Protein AF-A0A7K3B4X1-F1 (afdb_monomer)

Radius of gyration: 35.4 Å; Cα contacts (8 Å, |Δi|>4): 15; chains: 1; bounding box: 87×35×79 Å

Sequence (93 aa):
MPHLHRAIEDLEAETRRTDPRFAEGLRTGRPCAPREYRRRMGWFLQAVALAWILVGIVLPQGLLLAAGLVLAGIGTGVLSPRHDAVGRGRRRS

Foldseek 3Di:
DPVVVVVVVVVLVVCCVVPVPQSVCVVVVHRPDPPPVVVVVVVVVVVVVVVVVVCVVVVVVVVVVVVVVVVVVVVVVVPDPPPPDPDDDDDDD

Mean predicted aligned error: 17.93 Å

pLDDT: mean 72.25, std 11.79, range [52.22, 95.25]

Secondary structure (DSSP, 8-state):
--HHHHHHHHHHHHHHHH-HHHHHHHHTT----TTHHHHHHHHHHHHHHHHHHHHHHHHHHHHHHHHHHHHHHHHHHHS------S-------

Structure (mmCIF, N/CA/C/O backbone):
data_AF-A0A7K3B4X1-F1
#
_entry.id   AF-A0A7K3B4X1-F1
#
loop_
_atom_site.group_PDB
_atom_site.id
_atom_site.type_symbol
_atom_site.label_atom_id
_atom_site.label_alt_id
_atom_site.label_comp_id
_atom_site.label_asym_id
_atom_site.label_entity_id
_atom_site.label_seq_id
_atom_site.pdbx_PDB_ins_code
_atom_site.Cartn_x
_atom_site.Cartn_y
_atom_site.Cart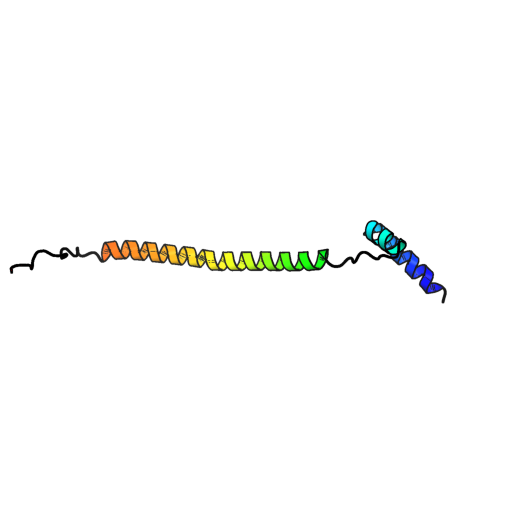n_z
_atom_site.occupancy
_atom_site.B_iso_or_equiv
_atom_site.auth_seq_id
_atom_site.auth_comp_id
_atom_site.auth_asym_id
_atom_site.auth_atom_id
_atom_site.pdbx_PDB_model_num
ATOM 1 N N . MET A 1 1 ? 21.230 19.476 -44.586 1.00 53.25 1 MET A N 1
ATOM 2 C CA . MET A 1 1 ? 21.559 19.433 -43.143 1.00 53.25 1 MET A CA 1
ATOM 3 C C . MET A 1 1 ? 22.042 18.023 -42.769 1.00 53.25 1 MET A C 1
ATOM 5 O O . MET A 1 1 ? 21.205 17.165 -42.531 1.00 53.25 1 MET A O 1
ATOM 9 N N . PRO A 1 2 ? 23.358 17.737 -42.799 1.00 67.94 2 PRO A N 1
ATOM 10 C CA . PRO A 1 2 ? 23.904 16.365 -42.742 1.00 67.94 2 PRO A CA 1
ATOM 11 C C . PRO A 1 2 ? 24.069 15.759 -41.331 1.00 67.94 2 PRO A C 1
ATOM 13 O O . PRO A 1 2 ? 24.207 14.550 -41.190 1.00 67.94 2 PRO A O 1
ATOM 16 N N . HIS A 1 3 ? 24.044 16.571 -40.275 1.00 69.38 3 HIS A N 1
ATOM 17 C CA . HIS A 1 3 ? 24.249 16.130 -38.884 1.00 69.38 3 HIS A CA 1
ATOM 18 C C . HIS A 1 3 ? 23.024 15.429 -38.276 1.00 69.38 3 HIS A C 1
ATOM 20 O O . HIS A 1 3 ? 23.169 14.608 -37.375 1.00 69.38 3 HIS A O 1
ATOM 26 N N . LEU A 1 4 ? 21.827 15.709 -38.802 1.00 74.88 4 LEU A N 1
ATOM 27 C CA . LEU A 1 4 ? 20.586 15.071 -38.363 1.00 74.88 4 LEU A CA 1
ATOM 28 C C . LEU A 1 4 ? 20.589 13.565 -38.654 1.00 74.88 4 LEU A C 1
ATOM 30 O O . LEU A 1 4 ? 20.052 12.790 -37.875 1.00 74.88 4 LEU A O 1
ATOM 34 N N . HIS A 1 5 ? 21.226 13.152 -39.751 1.00 74.88 5 HIS A N 1
ATOM 35 C CA . HIS A 1 5 ? 21.238 11.752 -40.157 1.00 74.88 5 HIS A CA 1
ATOM 36 C C . HIS A 1 5 ? 21.998 10.878 -39.154 1.00 74.88 5 HIS A C 1
ATOM 38 O O . HIS A 1 5 ? 21.448 9.897 -38.672 1.00 74.88 5 HIS A O 1
ATOM 44 N N . ARG A 1 6 ? 23.193 11.312 -38.728 1.00 80.38 6 ARG A N 1
ATOM 45 C CA . ARG A 1 6 ? 23.968 10.587 -37.707 1.00 80.38 6 ARG A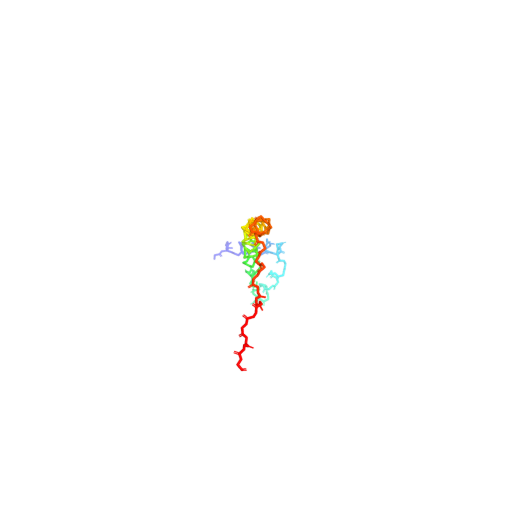 CA 1
ATOM 46 C C . ARG A 1 6 ? 23.267 10.535 -36.355 1.00 80.38 6 ARG A C 1
ATOM 48 O O . ARG A 1 6 ? 23.335 9.526 -35.671 1.00 80.38 6 ARG A O 1
ATOM 55 N N . ALA A 1 7 ? 22.591 11.618 -35.973 1.00 81.06 7 ALA A N 1
ATOM 56 C CA . ALA A 1 7 ? 21.843 11.654 -34.720 1.00 81.06 7 ALA A CA 1
ATOM 57 C C . ALA A 1 7 ? 20.672 10.658 -34.726 1.00 81.06 7 ALA A C 1
ATOM 59 O O . ALA A 1 7 ? 20.366 10.067 -33.696 1.00 81.06 7 ALA A O 1
ATOM 60 N N . ILE A 1 8 ? 20.034 10.458 -35.882 1.00 80.56 8 ILE A N 1
ATOM 61 C CA . ILE A 1 8 ? 18.974 9.459 -36.048 1.00 80.56 8 ILE A CA 1
ATOM 62 C C . ILE A 1 8 ? 19.558 8.041 -35.999 1.00 80.56 8 ILE A C 1
ATOM 64 O O . ILE A 1 8 ? 18.994 7.191 -35.316 1.00 80.56 8 ILE A O 1
ATOM 68 N N . GLU A 1 9 ? 20.692 7.798 -36.659 1.00 80.19 9 GLU A N 1
ATOM 69 C CA . GLU A 1 9 ? 21.368 6.491 -36.656 1.00 80.19 9 GLU A CA 1
ATOM 70 C C . GLU A 1 9 ? 21.798 6.056 -35.247 1.00 80.19 9 GLU A C 1
ATOM 72 O O . GLU A 1 9 ? 21.592 4.905 -34.861 1.00 80.19 9 GLU A O 1
ATOM 77 N N . ASP A 1 10 ? 22.339 6.982 -34.454 1.00 82.81 10 ASP A N 1
ATOM 78 C CA . ASP A 1 10 ? 22.784 6.700 -33.086 1.00 82.81 10 ASP A CA 1
ATOM 79 C C . ASP A 1 10 ? 21.590 6.419 -32.151 1.00 82.81 10 ASP A C 1
ATOM 81 O O . ASP A 1 10 ? 21.601 5.471 -31.361 1.00 82.81 10 ASP A O 1
ATOM 85 N N . LEU A 1 11 ? 20.490 7.169 -32.316 1.00 76.00 11 LEU A N 1
ATOM 86 C CA . LEU A 1 11 ? 19.238 6.903 -31.599 1.00 76.00 11 LEU A CA 1
ATOM 87 C C . LEU A 1 11 ? 18.656 5.529 -31.950 1.00 76.00 11 LEU A C 1
ATOM 89 O O . LEU A 1 11 ? 18.117 4.840 -31.082 1.00 76.00 11 LEU A O 1
ATOM 93 N N . GLU A 1 12 ? 18.734 5.131 -33.219 1.00 75.50 12 GLU A N 1
ATOM 94 C CA . GLU A 1 12 ? 18.239 3.840 -33.687 1.00 75.50 12 GLU A CA 1
ATOM 95 C C . GLU A 1 12 ? 19.069 2.682 -33.116 1.00 75.50 12 GLU A C 1
ATOM 97 O O . GLU A 1 12 ? 18.502 1.661 -32.716 1.00 75.50 12 GLU A O 1
ATOM 102 N N . ALA A 1 13 ? 20.390 2.849 -33.008 1.00 78.50 13 ALA A N 1
ATOM 103 C CA . ALA A 1 13 ? 21.284 1.854 -32.425 1.00 78.50 13 ALA A CA 1
ATOM 104 C C . ALA A 1 13 ? 20.980 1.606 -30.937 1.00 78.50 13 ALA A C 1
ATOM 106 O O . ALA A 1 13 ? 20.829 0.454 -30.515 1.00 78.50 13 ALA A O 1
ATOM 107 N N . GLU A 1 14 ? 20.805 2.673 -30.157 1.00 76.06 14 GLU A N 1
ATOM 108 C CA . GLU A 1 14 ? 20.482 2.569 -28.729 1.00 76.06 14 GLU A CA 1
ATOM 109 C C . GLU A 1 14 ? 19.069 2.007 -28.500 1.00 76.06 14 GLU A C 1
ATOM 111 O O . GLU A 1 14 ? 18.828 1.166 -27.625 1.00 76.06 14 GLU A O 1
ATOM 116 N N . THR A 1 15 ? 18.126 2.401 -29.357 1.00 70.19 15 THR A N 1
ATOM 117 C CA . THR A 1 15 ? 16.754 1.889 -29.342 1.00 70.19 15 THR A CA 1
ATOM 118 C C . THR A 1 15 ? 16.707 0.398 -29.666 1.00 70.19 15 THR A C 1
ATOM 120 O O . THR A 1 15 ? 16.028 -0.356 -28.977 1.00 70.19 15 THR A O 1
ATOM 123 N N . ARG A 1 16 ? 17.468 -0.059 -30.665 1.00 69.94 16 ARG A N 1
ATOM 124 C CA . ARG A 1 16 ? 17.572 -1.478 -31.038 1.00 69.94 16 ARG A CA 1
ATOM 125 C C . ARG A 1 16 ? 18.172 -2.325 -29.917 1.00 69.94 16 ARG A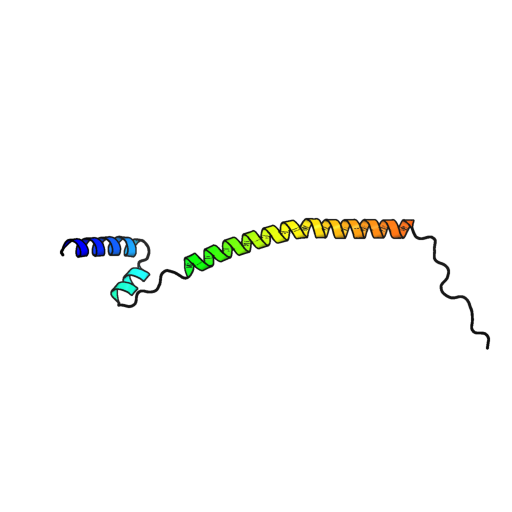 C 1
ATOM 127 O O . ARG A 1 16 ? 17.797 -3.486 -29.765 1.00 69.94 16 ARG A O 1
ATOM 134 N N . ARG A 1 17 ? 19.078 -1.744 -29.128 1.00 73.06 17 ARG A N 1
ATOM 135 C CA . ARG A 1 17 ? 19.691 -2.390 -27.963 1.00 73.06 17 ARG A CA 1
ATOM 136 C C . ARG A 1 17 ? 18.725 -2.507 -26.781 1.00 73.06 17 ARG A C 1
ATOM 138 O O . ARG A 1 17 ? 18.763 -3.507 -26.071 1.00 73.06 17 ARG A O 1
ATOM 145 N N . THR A 1 18 ? 17.862 -1.511 -26.592 1.00 70.94 18 THR A N 1
ATOM 146 C CA . THR A 1 18 ? 16.909 -1.450 -25.471 1.00 70.94 18 THR A CA 1
ATOM 147 C C . THR A 1 18 ? 15.591 -2.175 -25.771 1.00 70.94 18 THR A C 1
ATOM 149 O O . THR A 1 18 ? 15.027 -2.818 -24.888 1.00 70.94 18 THR A O 1
ATOM 152 N N . ASP A 1 19 ? 15.101 -2.096 -27.009 1.00 65.88 19 ASP A N 1
ATOM 153 C CA . ASP A 1 19 ? 13.885 -2.763 -27.479 1.00 65.88 19 ASP A CA 1
ATOM 154 C C . ASP A 1 19 ? 13.993 -3.118 -28.981 1.00 65.88 19 ASP A C 1
ATOM 156 O O . ASP A 1 19 ? 13.613 -2.330 -29.860 1.00 65.88 19 ASP A O 1
ATOM 160 N N . PRO A 1 20 ? 14.484 -4.327 -29.312 1.00 66.88 20 PRO A N 1
ATOM 161 C CA . PRO A 1 20 ? 14.668 -4.744 -30.701 1.00 66.88 20 PRO A CA 1
ATOM 162 C C . PRO A 1 20 ? 13.346 -4.852 -31.478 1.00 66.88 20 PRO A C 1
ATOM 164 O O . PRO A 1 20 ? 13.348 -4.753 -32.704 1.00 66.88 20 PRO A O 1
ATOM 167 N N . ARG A 1 21 ? 12.202 -5.022 -30.797 1.00 66.06 21 ARG A N 1
ATOM 168 C CA . ARG A 1 21 ? 10.888 -5.116 -31.455 1.00 66.06 21 A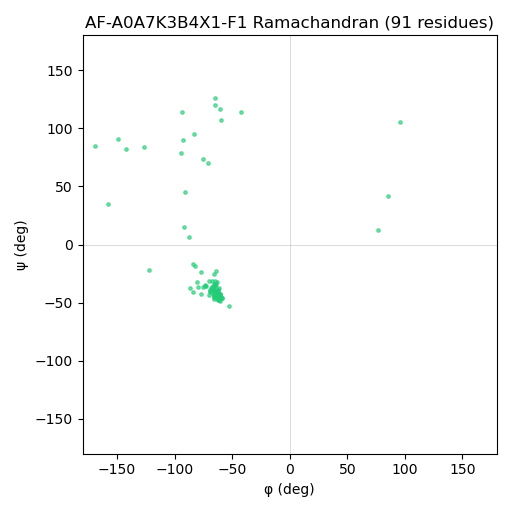RG A CA 1
ATOM 169 C C . ARG A 1 21 ? 10.344 -3.749 -31.848 1.00 66.06 21 ARG A C 1
ATOM 171 O O . ARG A 1 21 ? 9.723 -3.625 -32.902 1.00 66.06 21 ARG A O 1
ATOM 178 N N . PHE A 1 22 ? 10.585 -2.727 -31.031 1.00 64.06 22 PHE A N 1
ATOM 179 C CA . PHE A 1 22 ? 10.223 -1.351 -31.365 1.00 64.06 22 PHE A CA 1
ATOM 180 C C . PHE A 1 22 ? 11.024 -0.831 -32.570 1.00 64.06 22 PHE A C 1
ATOM 182 O O . PHE A 1 22 ? 10.447 -0.205 -33.463 1.00 64.06 22 PHE A O 1
ATOM 189 N N . ALA A 1 23 ? 12.316 -1.173 -32.646 1.00 68.81 23 ALA A N 1
ATOM 190 C CA . ALA A 1 23 ? 13.166 -0.851 -33.793 1.00 68.81 23 ALA A CA 1
ATOM 191 C C . ALA A 1 23 ? 12.650 -1.478 -35.106 1.00 68.81 23 ALA A C 1
ATOM 193 O O . ALA A 1 23 ? 12.573 -0.792 -36.124 1.00 68.81 23 ALA A O 1
ATOM 194 N N . GLU A 1 24 ? 12.213 -2.743 -35.087 1.00 68.69 24 GLU A N 1
ATOM 195 C CA . GLU A 1 24 ? 11.664 -3.390 -36.291 1.00 68.69 24 GLU A CA 1
ATOM 196 C C . GLU A 1 24 ? 10.295 -2.809 -36.706 1.00 68.69 24 GLU A C 1
ATOM 198 O O . GLU A 1 24 ? 9.991 -2.706 -37.898 1.00 68.69 24 GLU A O 1
ATOM 203 N N . GLY A 1 25 ? 9.485 -2.343 -35.745 1.00 67.88 25 GLY A N 1
ATOM 204 C CA . GLY A 1 25 ? 8.233 -1.618 -36.012 1.00 67.88 25 GLY A CA 1
ATOM 205 C C . GLY A 1 25 ? 8.454 -0.248 -36.668 1.00 67.88 25 GLY A C 1
ATOM 206 O O . GLY A 1 25 ? 7.781 0.107 -37.636 1.00 67.88 25 GLY A O 1
ATOM 207 N N . LEU A 1 26 ? 9.449 0.509 -36.197 1.00 64.94 26 LEU A N 1
ATOM 208 C CA . LEU A 1 26 ? 9.879 1.759 -36.837 1.00 64.94 26 LEU A CA 1
ATOM 209 C C . LEU A 1 26 ? 10.333 1.525 -38.284 1.00 64.94 26 LEU A C 1
ATOM 211 O O . LEU A 1 26 ? 9.891 2.235 -39.188 1.00 64.94 26 LEU A O 1
ATOM 215 N N . ARG A 1 27 ? 11.155 0.494 -38.512 1.00 69.12 27 ARG A N 1
ATOM 216 C CA . ARG A 1 27 ? 11.713 0.161 -39.832 1.00 69.12 27 ARG A CA 1
ATOM 217 C C . ARG A 1 27 ? 10.649 -0.260 -40.850 1.00 69.12 27 ARG A C 1
ATOM 219 O O . ARG A 1 27 ? 10.792 -0.000 -42.040 1.00 69.12 27 ARG A O 1
ATOM 226 N N . THR A 1 28 ? 9.567 -0.879 -40.385 1.00 75.50 28 THR A N 1
ATOM 227 C CA . THR A 1 28 ? 8.424 -1.299 -41.216 1.00 75.50 28 THR A CA 1
ATOM 228 C C . THR A 1 28 ? 7.357 -0.207 -41.386 1.00 75.50 28 THR A C 1
ATOM 230 O O . THR A 1 28 ? 6.313 -0.452 -41.991 1.00 75.50 28 THR A O 1
ATOM 233 N N . GLY A 1 29 ? 7.608 1.015 -40.895 1.00 64.81 29 GLY A N 1
ATOM 234 C CA . GLY A 1 29 ? 6.703 2.159 -41.051 1.00 64.81 29 GLY A CA 1
ATOM 235 C C . GLY A 1 29 ? 5.485 2.129 -40.123 1.00 64.81 29 GLY A C 1
ATOM 236 O O . GLY A 1 29 ? 4.551 2.911 -40.302 1.00 64.81 29 GLY A O 1
ATOM 237 N N . ARG A 1 30 ? 5.479 1.247 -39.117 1.00 60.31 30 ARG A N 1
ATOM 238 C CA . ARG A 1 30 ? 4.454 1.188 -38.070 1.00 60.31 30 ARG A CA 1
ATOM 239 C C . ARG A 1 30 ? 5.120 1.228 -36.696 1.00 60.31 30 ARG A C 1
ATOM 241 O O . ARG A 1 30 ? 5.330 0.173 -36.097 1.00 60.31 30 ARG A O 1
ATOM 248 N N . PRO A 1 31 ? 5.441 2.421 -36.162 1.00 58.91 31 PRO A N 1
ATOM 249 C CA . PRO A 1 31 ? 5.961 2.521 -34.807 1.00 58.91 31 PRO A CA 1
ATOM 250 C C . PRO A 1 31 ? 4.927 1.954 -33.824 1.00 58.91 31 PRO A C 1
ATOM 252 O O . PRO A 1 31 ? 3.886 2.563 -33.577 1.00 58.91 31 PRO A O 1
ATOM 255 N N . CYS A 1 32 ? 5.194 0.774 -33.263 1.00 58.38 32 CYS A N 1
ATOM 256 C CA . CYS A 1 32 ? 4.415 0.251 -32.144 1.00 58.38 32 CYS A CA 1
ATOM 257 C C . CYS A 1 32 ? 4.627 1.176 -30.937 1.00 58.38 32 CYS A C 1
ATOM 259 O O . CYS A 1 32 ? 5.753 1.382 -30.502 1.00 58.38 32 CYS A O 1
ATOM 261 N N . ALA A 1 33 ? 3.565 1.783 -30.406 1.00 57.25 33 ALA A N 1
ATOM 262 C CA . ALA A 1 33 ? 3.682 2.808 -29.370 1.00 57.25 33 ALA A CA 1
ATOM 263 C C . ALA A 1 33 ? 4.264 2.250 -28.043 1.00 57.25 33 ALA A C 1
ATOM 265 O O . ALA A 1 33 ? 3.675 1.341 -27.457 1.00 57.25 33 ALA A O 1
ATOM 266 N N . PRO A 1 34 ? 5.344 2.831 -27.477 1.00 59.09 34 PRO A N 1
ATOM 267 C CA . PRO A 1 34 ? 5.995 2.319 -26.268 1.00 59.09 34 PRO A CA 1
ATOM 268 C C . PRO A 1 34 ? 5.400 2.943 -24.991 1.00 59.09 34 PRO A C 1
ATOM 270 O O . PRO A 1 34 ? 6.124 3.444 -24.131 1.00 59.09 34 PRO A O 1
ATOM 273 N N . ARG A 1 35 ? 4.066 3.030 -24.872 1.00 56.78 35 ARG A N 1
ATOM 274 C CA . ARG A 1 35 ? 3.426 3.881 -23.839 1.00 56.78 35 ARG A CA 1
ATOM 275 C C . ARG A 1 35 ? 2.485 3.184 -22.866 1.00 56.78 35 ARG A C 1
ATOM 277 O O . ARG A 1 35 ? 2.304 3.682 -21.755 1.00 56.78 35 ARG A O 1
ATOM 284 N N . GLU A 1 36 ? 1.929 2.031 -23.199 1.00 54.19 36 GLU A N 1
ATOM 285 C CA . GLU A 1 36 ? 0.906 1.423 -22.337 1.00 54.19 36 GLU A CA 1
ATOM 286 C C . GLU A 1 36 ? 1.467 0.629 -21.152 1.00 54.19 36 GLU A C 1
ATOM 288 O O . GLU A 1 36 ? 0.778 0.473 -20.142 1.00 54.19 36 GLU A O 1
ATOM 293 N N . TYR A 1 37 ? 2.745 0.239 -21.189 1.00 52.22 37 TYR A N 1
ATOM 294 C CA . TYR A 1 37 ? 3.366 -0.526 -20.102 1.00 52.22 37 TYR A CA 1
ATOM 295 C C . TYR A 1 37 ? 3.738 0.317 -18.875 1.00 52.22 37 TYR A C 1
ATOM 297 O O . TYR A 1 37 ? 3.468 -0.086 -17.743 1.00 52.22 37 TYR A O 1
ATOM 305 N N . ARG A 1 38 ? 4.301 1.520 -19.056 1.00 55.94 38 ARG A N 1
ATOM 306 C CA . ARG A 1 38 ? 4.706 2.360 -17.909 1.00 55.94 38 ARG A CA 1
ATOM 307 C C . ARG A 1 38 ? 3.517 2.967 -17.169 1.00 55.94 38 ARG A C 1
ATOM 309 O O . ARG A 1 38 ? 3.546 3.073 -15.945 1.00 55.94 38 ARG A O 1
ATOM 316 N N . ARG A 1 39 ? 2.456 3.343 -17.889 1.00 56.78 39 ARG A N 1
ATOM 317 C CA . ARG A 1 39 ? 1.299 4.020 -17.286 1.00 56.78 39 ARG A CA 1
ATOM 318 C C . ARG A 1 39 ? 0.429 3.066 -16.464 1.00 56.78 39 ARG A C 1
ATOM 320 O O . ARG A 1 39 ? -0.058 3.470 -15.412 1.00 56.78 39 ARG A O 1
ATOM 327 N N . ARG A 1 40 ? 0.300 1.796 -16.879 1.00 60.03 40 ARG A N 1
ATOM 328 C CA . ARG A 1 40 ? -0.335 0.759 -16.048 1.00 60.03 40 ARG A CA 1
ATOM 329 C C . ARG A 1 40 ? 0.476 0.472 -14.793 1.00 60.03 40 ARG A C 1
ATOM 331 O O . ARG A 1 40 ? -0.103 0.429 -13.716 1.00 60.03 40 ARG A O 1
ATOM 338 N N . MET A 1 41 ? 1.797 0.332 -14.907 1.00 61.34 41 MET A N 1
ATOM 339 C CA . MET A 1 41 ? 2.628 -0.025 -13.754 1.00 61.34 41 MET A CA 1
ATOM 340 C C . MET A 1 41 ? 2.627 1.057 -12.659 1.00 61.34 41 MET A C 1
ATOM 342 O O . MET A 1 41 ? 2.586 0.726 -11.478 1.00 61.34 41 MET A O 1
ATOM 346 N N . GLY A 1 42 ? 2.560 2.342 -13.032 1.00 65.75 42 GLY A N 1
ATOM 347 C CA . GLY A 1 42 ? 2.371 3.437 -12.069 1.00 65.75 42 GLY A CA 1
ATOM 348 C C . GLY A 1 42 ? 1.012 3.401 -11.354 1.00 65.75 42 GLY A C 1
ATOM 349 O O . GLY A 1 42 ? 0.947 3.620 -10.147 1.00 65.75 42 GLY A O 1
ATOM 350 N N . TRP A 1 43 ? -0.067 3.061 -12.067 1.00 72.69 43 TRP A N 1
ATOM 351 C CA . TRP A 1 43 ? -1.392 2.869 -11.460 1.00 72.69 43 TRP A CA 1
ATOM 352 C C . TRP A 1 43 ? -1.443 1.657 -10.526 1.00 72.69 43 TRP A C 1
ATOM 354 O O . TRP A 1 43 ? -2.089 1.725 -9.484 1.00 72.69 43 TRP A O 1
ATOM 364 N N . PHE A 1 44 ? -0.734 0.574 -10.855 1.00 81.44 44 PHE A N 1
ATOM 365 C CA . PHE A 1 44 ? -0.641 -0.602 -9.988 1.00 81.44 44 PHE A CA 1
ATOM 366 C C . PHE A 1 44 ? 0.012 -0.279 -8.648 1.00 81.44 44 PHE A C 1
ATOM 368 O O . PHE A 1 44 ? -0.515 -0.671 -7.611 1.00 81.44 44 PHE A O 1
ATOM 375 N N . LEU A 1 45 ? 1.119 0.466 -8.653 1.00 84.69 45 LEU A N 1
ATOM 376 C CA . LEU A 1 45 ? 1.810 0.822 -7.415 1.00 84.69 45 LEU A CA 1
ATOM 377 C C . LEU A 1 45 ? 0.923 1.686 -6.504 1.00 84.69 45 LEU A C 1
ATOM 379 O O . LEU A 1 45 ? 0.843 1.437 -5.303 1.00 84.69 45 LEU A O 1
ATOM 383 N N . GLN A 1 46 ? 0.180 2.628 -7.093 1.00 84.31 46 GLN A N 1
ATOM 384 C CA . GLN A 1 46 ? -0.794 3.449 -6.370 1.00 84.31 46 GLN A CA 1
ATOM 385 C C . GLN A 1 46 ? -1.964 2.625 -5.822 1.00 84.31 46 GLN A C 1
ATOM 387 O O . GLN A 1 46 ? -2.354 2.812 -4.672 1.00 84.31 46 GLN A O 1
ATOM 392 N N . ALA A 1 47 ? -2.504 1.693 -6.611 1.00 89.94 47 ALA A N 1
ATOM 393 C CA . ALA A 1 47 ? -3.583 0.813 -6.169 1.00 89.94 47 ALA A CA 1
ATOM 394 C C . ALA A 1 47 ? -3.144 -0.085 -5.000 1.00 89.94 47 ALA A C 1
ATOM 396 O O . ALA A 1 47 ? -3.884 -0.239 -4.032 1.00 89.94 47 ALA A O 1
ATOM 397 N N . VAL A 1 48 ? -1.924 -0.629 -5.055 1.00 93.50 48 VAL A N 1
ATOM 398 C CA . VAL A 1 48 ? -1.350 -1.454 -3.982 1.00 93.50 48 VAL A CA 1
ATOM 399 C C . VAL A 1 48 ? -1.118 -0.634 -2.712 1.00 93.50 48 VAL A C 1
ATOM 401 O O . VAL A 1 48 ? -1.495 -1.078 -1.630 1.00 93.50 48 VAL A O 1
ATOM 404 N N . ALA A 1 49 ? -0.546 0.568 -2.821 1.00 91.44 49 ALA A N 1
ATOM 405 C CA . ALA A 1 49 ? -0.355 1.453 -1.673 1.00 91.44 49 ALA A CA 1
ATOM 406 C C . ALA A 1 49 ? -1.694 1.836 -1.019 1.00 91.44 49 ALA A C 1
ATOM 408 O O . ALA A 1 49 ? -1.832 1.769 0.202 1.00 91.44 49 ALA A O 1
ATOM 409 N N . LEU A 1 50 ? -2.704 2.170 -1.832 1.00 95.25 50 LEU A N 1
ATOM 410 C CA . LEU A 1 50 ? -4.047 2.496 -1.353 1.00 95.25 50 LEU A CA 1
ATOM 411 C C . LEU A 1 50 ? -4.711 1.303 -0.648 1.00 95.25 50 LEU A C 1
ATOM 413 O O . LEU A 1 50 ? -5.325 1.481 0.402 1.00 95.25 50 LEU A O 1
ATOM 417 N N . ALA A 1 51 ? -4.552 0.089 -1.183 1.00 93.75 51 ALA A N 1
ATOM 418 C CA . ALA A 1 51 ? -5.046 -1.128 -0.548 1.00 93.75 51 ALA A CA 1
ATOM 419 C C . ALA A 1 51 ? -4.395 -1.356 0.826 1.00 93.75 51 ALA A C 1
ATOM 421 O O . ALA A 1 51 ? -5.105 -1.611 1.795 1.00 93.75 51 ALA A O 1
ATOM 422 N N . TRP A 1 52 ? -3.072 -1.197 0.941 1.00 94.38 52 TRP A N 1
ATOM 423 C CA . TRP A 1 52 ? -2.365 -1.318 2.222 1.00 94.38 52 TRP A CA 1
ATOM 424 C C . TRP A 1 52 ? -2.804 -0.275 3.253 1.00 94.38 52 TRP A C 1
ATOM 426 O O . TRP A 1 52 ? -2.972 -0.615 4.424 1.00 94.38 52 TRP A O 1
ATOM 436 N N . ILE A 1 53 ? -3.051 0.969 2.830 1.00 90.00 53 ILE A N 1
ATOM 437 C CA . ILE A 1 53 ? -3.607 2.013 3.705 1.00 90.00 53 ILE A CA 1
ATOM 438 C C . ILE A 1 53 ? -4.992 1.601 4.210 1.00 90.00 53 ILE A C 1
ATOM 440 O O . ILE A 1 53 ? -5.251 1.659 5.410 1.00 90.00 53 ILE A O 1
ATOM 444 N N . LEU A 1 54 ? -5.872 1.144 3.316 1.00 91.19 54 LEU A N 1
ATOM 445 C CA . LEU A 1 54 ? -7.223 0.733 3.690 1.00 91.19 54 LEU A CA 1
ATOM 446 C C . LEU A 1 54 ? -7.198 -0.458 4.658 1.00 91.19 54 LEU A C 1
ATOM 448 O O . LEU A 1 54 ? -7.905 -0.446 5.659 1.00 91.19 54 LEU A O 1
ATOM 452 N N . 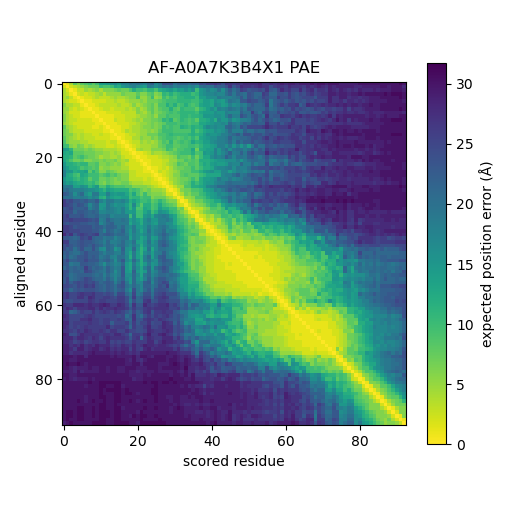VAL A 1 55 ? -6.334 -1.445 4.410 1.00 87.75 55 VAL A N 1
ATOM 453 C CA . VAL A 1 55 ? -6.107 -2.587 5.309 1.00 87.75 55 VAL A CA 1
ATOM 454 C C . VAL A 1 55 ? -5.644 -2.110 6.687 1.00 87.75 55 VAL A C 1
ATOM 456 O O . VAL A 1 55 ? -6.205 -2.536 7.694 1.00 87.75 55 VAL A O 1
ATOM 459 N N . GLY A 1 56 ? -4.685 -1.182 6.746 1.00 85.00 56 GLY A N 1
ATOM 460 C CA . GLY A 1 56 ? -4.188 -0.604 7.996 1.00 85.00 56 GLY A CA 1
ATOM 461 C C . GLY A 1 56 ? -5.218 0.230 8.766 1.00 85.00 56 GLY A C 1
ATOM 462 O O . GLY A 1 56 ? -5.107 0.329 9.981 1.00 85.00 56 GLY A O 1
ATOM 463 N N . ILE A 1 57 ? -6.228 0.794 8.095 1.00 85.06 57 ILE A N 1
ATOM 464 C CA . ILE A 1 57 ? -7.347 1.522 8.725 1.00 85.06 57 ILE A CA 1
ATOM 465 C C . ILE A 1 57 ? -8.444 0.555 9.189 1.00 85.06 57 ILE A C 1
ATOM 467 O O . ILE A 1 57 ? -9.001 0.711 10.275 1.00 85.06 57 ILE A O 1
ATOM 471 N N . VAL A 1 58 ? -8.755 -0.463 8.386 1.00 83.00 58 VAL A N 1
ATOM 472 C CA . VAL A 1 58 ? -9.832 -1.416 8.678 1.00 83.00 58 VAL A CA 1
ATOM 473 C C . VAL A 1 58 ? -9.425 -2.417 9.759 1.00 83.00 58 VAL A C 1
ATOM 475 O O . VAL A 1 58 ? -10.258 -2.740 10.598 1.00 83.00 58 VAL A O 1
ATOM 478 N N . LEU A 1 59 ? -8.168 -2.879 9.811 1.00 78.25 59 LEU A N 1
ATOM 479 C CA . LEU A 1 59 ? -7.689 -3.772 10.880 1.00 78.25 59 LEU A CA 1
ATOM 480 C C . LEU A 1 59 ? -7.957 -3.233 12.298 1.00 78.25 59 LEU A C 1
ATOM 482 O O . LEU A 1 59 ? -8.551 -3.961 13.097 1.00 78.25 59 LEU A O 1
ATOM 486 N N . PRO A 1 60 ? -7.563 -1.990 12.644 1.00 78.88 60 PRO A N 1
ATOM 487 C CA . PRO A 1 60 ? -7.840 -1.437 13.959 1.00 78.88 60 PRO A CA 1
ATOM 488 C C . PRO A 1 60 ? -9.338 -1.245 14.178 1.00 78.88 60 PRO A C 1
ATOM 490 O O . PRO A 1 60 ? -9.788 -1.490 15.289 1.00 78.88 60 PRO A O 1
ATOM 493 N N . GLN A 1 61 ? -10.134 -0.909 13.151 1.00 77.12 61 GLN A N 1
ATOM 494 C CA . GLN A 1 61 ? -11.596 -0.872 13.293 1.00 77.12 61 GLN A CA 1
ATOM 495 C C . GLN A 1 61 ? -12.204 -2.252 13.550 1.00 77.12 61 GLN A C 1
ATOM 497 O O . GLN A 1 61 ? -13.083 -2.368 14.395 1.00 77.12 61 GLN A O 1
ATOM 502 N N . GLY A 1 62 ? -11.738 -3.301 12.872 1.00 82.19 62 GLY A N 1
ATOM 503 C CA . GLY A 1 62 ? -12.182 -4.673 13.105 1.00 82.19 62 GLY A CA 1
ATOM 504 C C . GLY A 1 62 ? -11.849 -5.131 14.521 1.00 82.19 62 GLY A C 1
ATOM 505 O O . GLY A 1 62 ? -12.698 -5.707 15.198 1.00 82.19 62 GLY A O 1
ATOM 506 N N . LEU A 1 63 ? -10.652 -4.795 15.006 1.00 83.31 63 LEU A N 1
ATOM 507 C CA . LEU A 1 63 ? -10.247 -5.072 16.380 1.00 83.31 63 LEU A CA 1
ATOM 508 C C . LEU A 1 63 ? -11.069 -4.263 17.392 1.00 83.31 63 LEU A C 1
ATOM 510 O O . LEU A 1 63 ? -11.457 -4.802 18.422 1.00 83.31 63 LEU A O 1
ATOM 514 N N . LEU A 1 64 ? -11.380 -2.999 17.091 1.00 84.00 64 LEU A N 1
ATOM 515 C CA . LEU A 1 64 ? -12.190 -2.131 17.948 1.00 84.00 64 LEU A CA 1
ATOM 516 C C . LEU A 1 64 ? -13.654 -2.586 18.000 1.00 84.00 64 LEU A C 1
ATOM 518 O O . LEU A 1 64 ? -14.251 -2.600 19.072 1.00 84.00 64 LEU A O 1
ATOM 522 N N . LEU A 1 65 ? -14.218 -3.007 16.863 1.00 83.81 65 LEU A N 1
ATOM 523 C CA . LEU A 1 65 ? -15.549 -3.609 16.781 1.00 83.81 65 LEU A CA 1
ATOM 524 C C . LEU A 1 65 ? -15.592 -4.937 17.534 1.00 83.81 65 LEU A C 1
ATOM 526 O O . LEU A 1 65 ? -16.511 -5.152 18.318 1.00 83.81 65 LEU A O 1
ATOM 530 N N . ALA A 1 66 ? -14.591 -5.800 17.350 1.00 87.56 66 ALA A N 1
ATOM 531 C CA . ALA A 1 66 ? -14.485 -7.054 18.086 1.00 87.56 66 ALA A CA 1
ATOM 532 C C . ALA A 1 66 ? -14.358 -6.803 19.596 1.00 87.56 66 ALA A C 1
ATOM 534 O O . ALA A 1 66 ? -15.093 -7.402 20.374 1.00 87.56 66 ALA A O 1
ATOM 535 N N . ALA A 1 67 ? -13.496 -5.873 20.016 1.00 84.44 67 ALA A N 1
ATOM 536 C CA . ALA A 1 67 ? -13.337 -5.489 21.416 1.00 84.44 67 ALA A CA 1
ATOM 537 C C . ALA A 1 67 ? -14.634 -4.911 22.001 1.00 84.44 67 ALA A C 1
ATOM 539 O O . ALA A 1 67 ? -15.036 -5.298 23.096 1.00 84.44 67 ALA A O 1
ATOM 540 N N . GLY A 1 68 ? -15.321 -4.039 21.259 1.00 84.12 68 GLY A N 1
ATOM 541 C CA . GLY A 1 68 ? -16.620 -3.491 21.642 1.00 84.12 68 GLY A CA 1
ATOM 542 C C . GLY A 1 68 ? -17.694 -4.570 21.772 1.00 84.12 68 GLY A C 1
ATO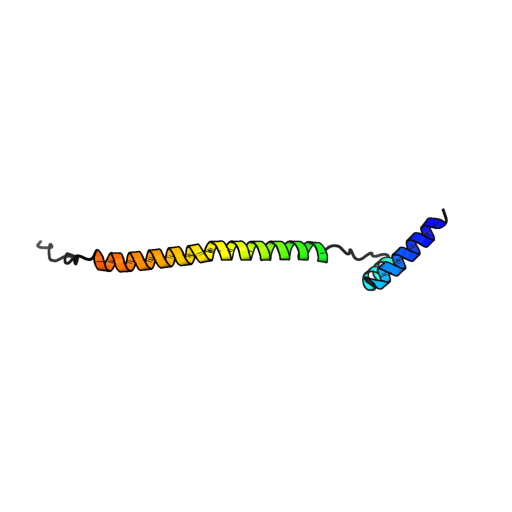M 543 O O . GLY A 1 68 ? -18.448 -4.559 22.738 1.00 84.12 68 GLY A O 1
ATOM 544 N N . LEU A 1 69 ? -17.728 -5.542 20.856 1.00 84.88 69 LEU A N 1
ATOM 545 C CA . LEU A 1 69 ? -18.672 -6.661 20.887 1.00 84.88 69 LEU A CA 1
ATOM 546 C C . LEU A 1 69 ? -18.382 -7.627 22.046 1.00 84.88 69 LEU A C 1
ATOM 548 O O . LEU A 1 69 ? -19.308 -8.078 22.715 1.00 84.88 69 LEU A O 1
ATOM 552 N N . VAL A 1 70 ? -17.104 -7.900 22.328 1.00 85.31 70 VAL A N 1
ATOM 553 C CA . VAL A 1 70 ? -16.667 -8.687 23.493 1.00 85.31 70 VAL A CA 1
ATOM 554 C C . VAL A 1 70 ? -17.058 -7.982 24.788 1.00 85.31 70 VAL A C 1
ATOM 556 O O . VAL A 1 70 ? -17.651 -8.603 25.668 1.00 85.31 70 VAL A O 1
ATOM 559 N N . LEU A 1 71 ? -16.780 -6.681 24.900 1.00 84.56 71 LEU A N 1
ATOM 560 C CA . LEU A 1 71 ? -17.123 -5.894 26.081 1.00 84.56 71 LEU A CA 1
ATOM 561 C C . LEU A 1 71 ? -18.642 -5.781 26.259 1.00 84.56 71 LEU A C 1
ATOM 563 O O . LEU 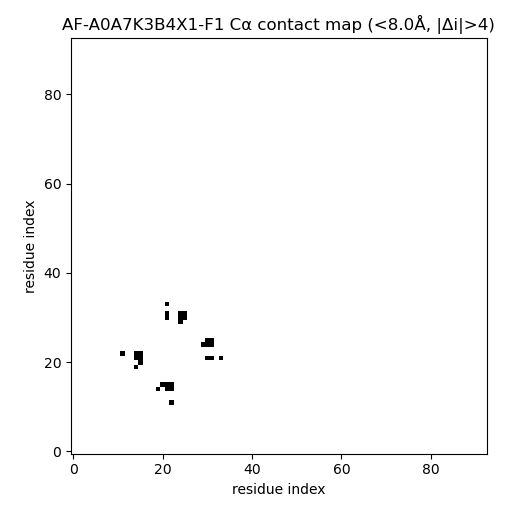A 1 71 ? -19.128 -5.899 27.379 1.00 84.56 71 LEU A O 1
ATOM 567 N N . ALA A 1 72 ? -19.396 -5.622 25.168 1.00 83.50 72 ALA A N 1
ATOM 568 C CA . ALA A 1 72 ? -20.853 -5.657 25.185 1.00 83.50 72 ALA A CA 1
ATOM 569 C C . ALA A 1 72 ? -21.374 -7.028 25.637 1.00 83.50 72 ALA A C 1
ATOM 571 O O . ALA A 1 72 ? -22.275 -7.077 26.463 1.00 83.50 72 ALA A O 1
ATOM 572 N N . GLY A 1 73 ? -20.776 -8.132 25.180 1.00 79.38 73 GLY A N 1
ATOM 573 C CA . GLY A 1 73 ? -21.104 -9.486 25.633 1.00 79.38 73 GLY A CA 1
ATOM 574 C C . GLY A 1 73 ? -20.857 -9.682 27.132 1.00 79.38 73 GLY A C 1
ATOM 575 O O . GLY A 1 73 ? -21.759 -10.106 27.855 1.00 79.38 73 GLY A O 1
ATOM 576 N N . ILE A 1 74 ? -19.681 -9.287 27.631 1.00 80.06 74 ILE A N 1
ATOM 577 C CA . ILE A 1 74 ? -19.375 -9.307 29.072 1.00 80.06 74 ILE A CA 1
ATOM 578 C C . ILE A 1 74 ? -20.373 -8.423 29.834 1.00 80.06 74 ILE A C 1
ATOM 580 O O . ILE A 1 74 ? -20.948 -8.852 30.833 1.00 80.06 74 ILE A O 1
ATOM 584 N N . GLY A 1 75 ? -20.641 -7.219 29.327 1.00 69.00 75 GLY A N 1
ATOM 585 C CA . GLY A 1 75 ? -21.600 -6.272 29.885 1.00 69.00 75 GLY A CA 1
ATOM 586 C C . GLY A 1 75 ? -23.029 -6.806 29.905 1.00 69.00 75 GLY A C 1
ATOM 587 O O . GLY A 1 75 ? -23.721 -6.598 30.890 1.00 69.00 75 GLY A O 1
ATOM 588 N N . THR A 1 76 ? -23.465 -7.561 28.894 1.00 60.81 76 THR A N 1
ATOM 589 C CA . THR A 1 76 ? -24.777 -8.227 28.907 1.00 60.81 76 THR A CA 1
ATOM 590 C C . THR A 1 76 ? -24.848 -9.336 29.953 1.00 60.81 76 THR A C 1
ATO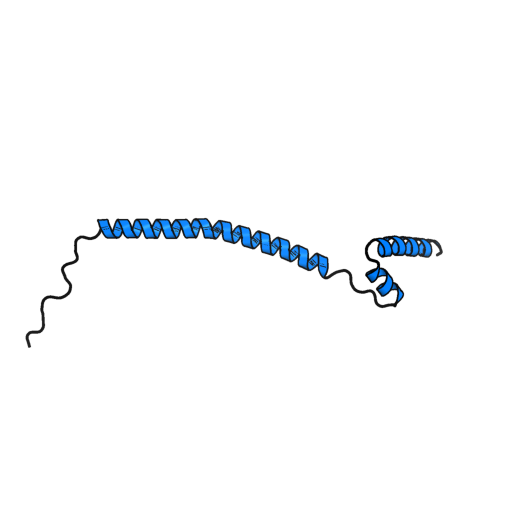M 592 O O . THR A 1 76 ? -25.900 -9.524 30.557 1.00 60.81 76 THR A O 1
ATOM 595 N N . GLY A 1 77 ? -23.733 -10.015 30.245 1.00 59.78 77 GLY A N 1
ATOM 596 C CA . GLY A 1 77 ? -23.643 -10.965 31.355 1.00 59.78 77 GLY A CA 1
ATOM 597 C C . GLY A 1 77 ? -23.745 -10.291 32.728 1.00 59.78 77 GLY A C 1
ATOM 598 O O . GLY A 1 77 ? -24.385 -10.828 33.628 1.00 59.78 77 GLY A O 1
ATOM 599 N N . VAL A 1 78 ? -23.173 -9.092 32.878 1.00 58.59 78 VAL A N 1
ATOM 600 C CA . VAL A 1 78 ? -23.220 -8.298 34.122 1.00 58.59 78 VAL A CA 1
ATOM 601 C C . VAL A 1 78 ? -24.548 -7.534 34.273 1.00 58.59 78 VAL A C 1
ATOM 603 O O . VAL A 1 78 ? -25.046 -7.376 35.384 1.00 58.59 78 VAL A O 1
ATOM 606 N N . LEU A 1 79 ? -25.157 -7.109 33.163 1.00 53.03 79 LEU A N 1
ATOM 607 C CA . LEU A 1 79 ? -26.435 -6.387 33.089 1.00 53.03 79 LEU A CA 1
ATOM 608 C C . LEU A 1 79 ? -27.636 -7.327 32.912 1.00 53.03 79 LEU A C 1
ATOM 610 O O . LEU A 1 79 ? -28.729 -6.875 32.588 1.00 53.03 79 LEU A O 1
ATOM 614 N N . SER A 1 80 ? -27.472 -8.626 33.156 1.00 52.69 80 SER A N 1
ATOM 615 C CA . SER A 1 80 ? -28.600 -9.551 33.258 1.00 52.69 80 SER A CA 1
ATOM 616 C C . SER A 1 80 ? -29.050 -9.740 34.716 1.00 52.69 80 SER A C 1
ATOM 618 O O . SER A 1 80 ? -28.801 -10.799 35.295 1.00 52.69 80 SER A O 1
ATOM 620 N N . PRO A 1 81 ? -29.817 -8.822 35.337 1.00 54.53 81 PRO A N 1
ATOM 621 C CA . PRO A 1 81 ? -30.941 -9.260 36.145 1.00 54.53 81 PRO A CA 1
ATOM 622 C C . PRO A 1 81 ? -31.880 -10.010 35.198 1.00 54.53 81 PRO A C 1
ATOM 624 O O . PRO A 1 81 ? -32.369 -9.443 34.223 1.00 54.53 81 PRO A O 1
ATOM 627 N N . ARG A 1 82 ? -32.075 -11.309 35.439 1.00 58.81 82 ARG A N 1
ATOM 628 C CA . ARG A 1 82 ? -33.022 -12.153 34.701 1.00 58.81 82 ARG A CA 1
ATOM 629 C C . ARG A 1 82 ? -34.328 -11.391 34.474 1.00 58.81 82 ARG A C 1
ATOM 631 O O . ARG A 1 82 ? -35.055 -11.113 35.425 1.00 58.81 82 ARG A O 1
ATOM 638 N N . HIS A 1 83 ? -34.652 -11.091 33.220 1.00 58.41 83 HIS A N 1
ATOM 639 C CA . HIS A 1 83 ? -36.017 -10.740 32.856 1.00 58.41 83 HIS A CA 1
ATOM 640 C C . HIS A 1 83 ? -36.855 -12.022 32.830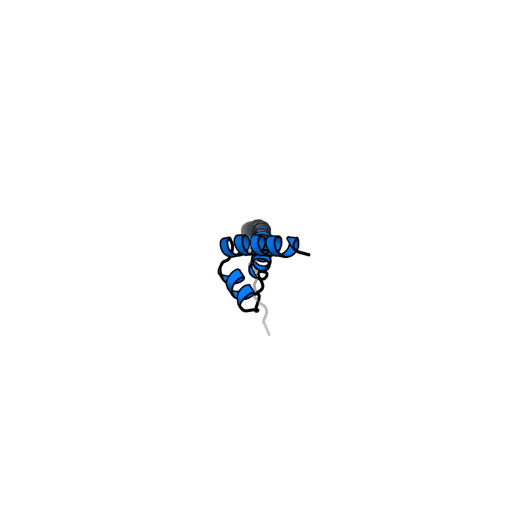 1.00 58.41 83 HIS A C 1
ATOM 642 O O . HIS A 1 83 ? -37.248 -12.523 31.779 1.00 58.41 83 HIS A O 1
ATOM 648 N N . ASP A 1 84 ? -37.150 -12.538 34.023 1.00 59.97 84 ASP A N 1
ATOM 649 C CA . ASP A 1 84 ? -38.245 -13.471 34.263 1.00 59.97 84 ASP A CA 1
ATOM 650 C C . ASP A 1 84 ? -39.571 -12.701 34.128 1.00 59.97 84 ASP A C 1
ATOM 652 O O . ASP A 1 84 ? -40.239 -12.406 35.115 1.00 59.97 84 ASP A O 1
ATOM 656 N N . ALA A 1 85 ? -39.943 -12.287 32.912 1.00 60.19 85 ALA A N 1
ATOM 657 C CA . ALA A 1 85 ? -41.222 -11.606 32.685 1.00 60.19 85 ALA A CA 1
ATOM 658 C C . ALA A 1 85 ? -41.735 -11.680 31.236 1.00 60.19 85 ALA A C 1
ATOM 660 O O . ALA A 1 85 ? -42.391 -10.755 30.767 1.00 60.19 85 ALA A O 1
ATOM 661 N N . VAL A 1 86 ? -41.511 -12.783 30.516 1.00 62.03 86 VAL A N 1
ATOM 662 C CA . VAL A 1 86 ? -42.345 -13.085 29.340 1.00 62.03 86 VAL A CA 1
ATOM 663 C C . VAL A 1 86 ? -43.507 -13.974 29.781 1.00 62.03 86 VAL A C 1
ATOM 665 O O . VAL A 1 86 ? -43.439 -15.197 29.797 1.00 62.03 86 VAL A O 1
ATOM 668 N N . GLY A 1 87 ? -44.597 -13.306 30.162 1.00 59.59 87 GLY A N 1
ATOM 669 C CA . GLY A 1 87 ? -45.926 -13.719 29.715 1.00 59.59 87 GLY A CA 1
ATOM 670 C C . GLY A 1 87 ? -46.659 -14.802 30.503 1.00 59.59 87 GLY A C 1
ATOM 671 O O . GLY A 1 87 ? -47.342 -15.620 29.892 1.00 59.59 87 GLY A O 1
ATOM 672 N N . ARG A 1 88 ? -46.635 -14.786 31.842 1.00 66.31 88 ARG A N 1
ATOM 673 C CA . ARG A 1 88 ? -47.677 -15.489 32.609 1.00 66.31 88 ARG A CA 1
ATOM 674 C C . ARG A 1 88 ? -48.922 -14.600 32.737 1.00 66.31 88 ARG A C 1
ATOM 676 O O . ARG A 1 88 ? -49.032 -13.798 33.653 1.00 66.31 88 ARG A O 1
ATOM 683 N N . GLY A 1 89 ? -49.870 -14.812 31.825 1.00 68.00 89 GLY A N 1
ATOM 684 C CA . GLY A 1 89 ? -51.301 -14.636 32.079 1.00 68.00 89 GLY A CA 1
ATOM 685 C C . GLY A 1 89 ? -51.927 -13.300 31.685 1.00 68.00 89 GLY A C 1
ATOM 686 O O . GLY A 1 89 ? -51.848 -12.345 32.444 1.00 68.00 89 GLY A O 1
ATOM 687 N N . ARG A 1 90 ? -52.702 -13.296 30.587 1.00 67.38 90 ARG A N 1
ATOM 688 C CA . ARG A 1 90 ? -54.039 -12.663 30.544 1.00 67.38 90 ARG A CA 1
ATOM 689 C C . ARG A 1 90 ? -54.820 -13.029 29.272 1.00 67.38 90 ARG A C 1
ATOM 691 O O . ARG A 1 90 ? -54.867 -12.258 28.326 1.00 67.38 90 ARG A O 1
ATOM 698 N N . ARG A 1 91 ? -55.512 -14.170 29.275 1.00 61.41 91 ARG A N 1
ATOM 699 C CA . ARG A 1 91 ? -56.762 -14.339 28.510 1.00 61.41 91 ARG A CA 1
ATOM 700 C C . ARG A 1 91 ? -57.738 -15.178 29.332 1.00 61.41 91 ARG A C 1
ATOM 702 O O . ARG A 1 91 ? -57.827 -16.387 29.189 1.00 61.41 91 ARG A O 1
ATOM 709 N N . ARG A 1 92 ? -58.415 -14.491 30.256 1.00 61.41 92 ARG A N 1
ATOM 710 C CA . ARG A 1 92 ? -59.777 -14.832 30.668 1.00 61.41 92 ARG A CA 1
ATOM 711 C C . ARG A 1 92 ? -60.700 -13.982 29.800 1.00 61.41 92 ARG A C 1
ATOM 713 O O . ARG A 1 92 ? -60.635 -12.758 29.899 1.00 61.41 92 ARG A O 1
ATOM 720 N N . SER A 1 93 ? -61.474 -14.633 28.946 1.00 67.38 93 SER A N 1
ATOM 721 C CA . SER A 1 93 ? -62.748 -14.188 28.381 1.00 67.38 93 SER A CA 1
ATOM 722 C C . SER A 1 93 ? -63.388 -15.390 27.719 1.00 67.38 93 SER A C 1
ATOM 724 O O . SER A 1 93 ? -62.630 -16.143 27.071 1.00 67.38 93 SER A O 1
#

Solvent-accessible surface area (backbone atoms only — not comparable to full-atom values): 5633 Å² total; per-residue (Å²): 129,77,69,61,57,58,55,51,53,54,51,48,54,54,40,36,74,77,38,55,67,48,44,54,23,47,75,71,76,48,66,61,79,95,56,69,68,65,59,50,52,55,51,49,55,52,51,52,52,52,49,53,51,49,50,65,55,45,51,58,49,53,52,48,50,50,51,49,52,52,51,48,52,54,45,51,65,72,68,51,74,79,80,87,70,86,75,89,80,88,87,89,128